Protein AF-A0A7J6KLU2-F1 (afdb_monomer_lite)

Organism: Perkinsus olseni (NCBI:txid32597)

Secondary structure (DSSP, 8-state):
---------------------PPPEEEEE---SSSPPPP-S-GGGS-HHHHHHHEEEEE--HHHHHS--SS---------HHHHHHHHHHS-GGG-SEEEE--EET-S-TT-TTHHHHHHHHHHHHHHHHHHHH-S--TTHHHHHHHHHHHHHHHTTPEE-GGG-EEEE-GGG-

Radius of gyration: 22.76 Å; chains: 1; bounding box: 48×42×65 Å

InterPro domains:
  IPR043502 DNA/RNA polymerase superfamily [SSF56672] (50-170)

Structure (mmCIF, N/CA/C/O backbone):
data_AF-A0A7J6KLU2-F1
#
_entry.id   AF-A0A7J6KLU2-F1
#
loop_
_atom_site.group_PDB
_atom_site.id
_atom_site.type_symbol
_atom_site.label_atom_id
_atom_site.label_alt_id
_atom_site.label_comp_id
_atom_site.label_asym_id
_atom_site.label_entity_id
_atom_site.label_seq_id
_atom_site.pdbx_PDB_ins_code
_atom_site.Cartn_x
_atom_site.Cartn_y
_atom_site.Cartn_z
_atom_site.occupancy
_atom_site.B_iso_or_equiv
_atom_site.auth_seq_id
_atom_site.auth_comp_id
_atom_site.auth_asym_id
_atom_site.auth_atom_id
_atom_site.pdbx_PDB_model_num
ATOM 1 N N . MET A 1 1 ? 17.332 27.003 -31.693 1.00 40.06 1 MET A N 1
ATOM 2 C CA . MET A 1 1 ? 16.354 26.004 -31.209 1.00 40.06 1 MET A CA 1
ATOM 3 C C . MET A 1 1 ? 16.568 24.727 -32.007 1.00 40.06 1 MET A C 1
ATOM 5 O O . MET A 1 1 ? 16.260 24.727 -33.188 1.00 40.06 1 MET A O 1
ATOM 9 N N . SER A 1 2 ? 17.199 23.703 -31.424 1.00 36.41 2 SER A N 1
ATOM 10 C CA . SER A 1 2 ? 17.535 22.461 -32.137 1.00 36.41 2 SER A CA 1
ATOM 11 C C . SER A 1 2 ? 16.776 21.292 -31.519 1.00 36.41 2 SER A C 1
ATOM 13 O O . SER A 1 2 ? 16.948 20.979 -30.340 1.00 36.41 2 SER A O 1
ATOM 15 N N . ALA A 1 3 ? 15.875 20.712 -32.310 1.00 37.88 3 ALA A N 1
ATOM 16 C CA . ALA A 1 3 ? 15.050 19.575 -31.944 1.00 37.88 3 ALA A CA 1
ATOM 17 C C . ALA A 1 3 ? 15.928 18.322 -31.810 1.00 37.88 3 ALA A C 1
ATOM 19 O O . ALA A 1 3 ? 16.572 17.895 -32.767 1.00 37.88 3 ALA A O 1
ATOM 20 N N . ARG A 1 4 ? 15.955 17.716 -30.617 1.00 38.56 4 ARG A N 1
ATOM 21 C CA . ARG A 1 4 ? 16.556 16.392 -30.422 1.00 38.56 4 ARG A CA 1
ATOM 22 C C . ARG A 1 4 ? 15.684 15.354 -31.129 1.00 38.56 4 ARG A C 1
ATOM 24 O O . ARG A 1 4 ? 14.590 15.039 -30.671 1.00 38.56 4 ARG A O 1
ATOM 31 N N . SER A 1 5 ? 16.189 14.851 -32.250 1.00 34.34 5 SER A N 1
ATOM 32 C CA . SER A 1 5 ? 15.659 13.692 -32.963 1.00 34.34 5 SER A CA 1
ATOM 33 C C . SER A 1 5 ? 15.773 12.454 -32.071 1.00 34.34 5 SER A C 1
ATOM 35 O O . SER A 1 5 ? 16.874 12.030 -31.722 1.00 34.34 5 SER A O 1
ATOM 37 N N . VAL A 1 6 ? 14.632 11.897 -31.668 1.00 39.09 6 VAL A N 1
ATOM 38 C CA . VAL A 1 6 ? 14.550 10.564 -31.069 1.00 39.09 6 VAL A CA 1
ATOM 39 C C . VAL A 1 6 ? 14.295 9.605 -32.225 1.00 39.09 6 VAL A C 1
ATOM 41 O O . VAL A 1 6 ? 13.190 9.570 -32.758 1.00 39.09 6 VAL A O 1
ATOM 44 N N . MET A 1 7 ? 15.317 8.864 -32.647 1.00 30.86 7 MET A N 1
ATOM 45 C CA . MET A 1 7 ? 15.158 7.773 -33.610 1.00 30.86 7 MET A CA 1
ATOM 46 C C . MET A 1 7 ? 14.614 6.540 -32.873 1.00 30.86 7 MET A C 1
ATOM 48 O O . MET A 1 7 ? 15.321 5.997 -32.021 1.00 30.86 7 MET A O 1
ATOM 52 N N . PRO A 1 8 ? 13.381 6.078 -33.150 1.00 41.88 8 PRO A N 1
ATOM 53 C CA . PRO A 1 8 ? 12.937 4.776 -32.679 1.00 41.88 8 PRO A CA 1
ATOM 54 C C . PRO A 1 8 ? 13.662 3.688 -33.479 1.00 41.88 8 PRO A C 1
ATOM 56 O O . PRO A 1 8 ? 13.694 3.724 -34.708 1.00 41.88 8 PRO A O 1
ATOM 59 N N . TYR A 1 9 ? 14.233 2.705 -32.786 1.00 44.62 9 TYR A N 1
ATOM 60 C CA . TYR A 1 9 ? 14.727 1.485 -33.418 1.00 44.62 9 TYR A CA 1
ATOM 61 C C . TYR A 1 9 ? 13.550 0.775 -34.108 1.00 44.62 9 TYR A C 1
ATOM 63 O O . TYR A 1 9 ? 12.597 0.359 -33.448 1.00 44.62 9 TYR A O 1
ATOM 71 N N . VAL A 1 10 ? 13.584 0.687 -35.441 1.00 43.97 10 VAL A N 1
ATOM 72 C CA . VAL A 1 10 ? 12.577 -0.035 -36.229 1.00 43.97 10 VAL A CA 1
ATOM 73 C C . VAL A 1 10 ? 13.094 -1.444 -36.475 1.00 43.97 10 VAL A C 1
ATOM 75 O O . VAL A 1 10 ? 13.974 -1.665 -37.304 1.00 43.97 10 VAL A O 1
ATOM 78 N N . GLU A 1 11 ? 12.541 -2.403 -35.744 1.00 41.12 11 GLU A N 1
ATOM 79 C CA . GLU A 1 11 ? 12.870 -3.814 -35.913 1.00 41.12 11 GLU A CA 1
ATOM 80 C C . GLU A 1 11 ? 12.298 -4.345 -37.251 1.00 41.12 11 GLU A C 1
ATOM 82 O O . GLU A 1 11 ? 11.144 -4.044 -37.594 1.00 41.12 11 GLU A O 1
ATOM 87 N N . PRO A 1 12 ? 13.056 -5.128 -38.046 1.00 42.75 12 PRO A N 1
ATOM 88 C CA . PRO A 1 12 ? 12.560 -5.682 -39.302 1.00 42.75 12 PRO A CA 1
ATOM 89 C C . PRO A 1 12 ? 11.372 -6.613 -39.047 1.00 42.75 12 PRO A C 1
ATOM 91 O O . PRO A 1 12 ? 11.457 -7.518 -38.218 1.00 42.75 12 PRO A O 1
ATOM 94 N N . ARG A 1 13 ? 10.273 -6.427 -39.796 1.00 50.16 13 ARG A N 1
ATOM 95 C CA . ARG A 1 13 ? 9.060 -7.267 -39.751 1.00 50.16 13 ARG A CA 1
ATOM 96 C C . ARG A 1 13 ? 9.404 -8.753 -39.933 1.00 50.16 13 ARG A C 1
ATOM 98 O O . ARG A 1 13 ? 9.389 -9.271 -41.049 1.00 50.16 13 ARG A O 1
ATOM 105 N N . ARG A 1 14 ? 9.644 -9.466 -38.832 1.00 44.53 14 ARG A N 1
ATOM 106 C CA . ARG A 1 14 ? 9.653 -10.930 -38.788 1.00 44.53 14 ARG A CA 1
ATOM 107 C C . ARG A 1 14 ? 8.282 -11.438 -38.354 1.00 44.53 14 ARG A C 1
ATOM 109 O O . ARG A 1 14 ? 7.640 -10.899 -37.457 1.00 44.53 14 ARG A O 1
ATOM 116 N N . ARG A 1 15 ? 7.825 -12.454 -39.089 1.00 43.44 15 ARG A N 1
ATOM 117 C CA . ARG A 1 15 ? 6.544 -13.159 -38.954 1.00 43.44 15 ARG A CA 1
ATOM 118 C C . ARG A 1 15 ? 6.175 -13.410 -37.487 1.00 43.44 15 ARG A C 1
ATOM 120 O O . ARG A 1 15 ? 7.029 -13.795 -36.697 1.00 43.44 15 ARG A O 1
ATOM 127 N N . ARG A 1 16 ? 4.879 -13.247 -37.179 1.00 49.72 16 ARG A N 1
ATOM 128 C CA . ARG A 1 16 ? 4.216 -13.571 -35.903 1.00 49.72 16 ARG A CA 1
ATOM 129 C C . ARG A 1 16 ? 4.624 -14.960 -35.397 1.00 49.72 16 ARG A C 1
ATOM 131 O O . ARG A 1 16 ? 3.985 -15.958 -35.712 1.00 49.72 16 ARG A O 1
ATOM 138 N N . SER A 1 17 ? 5.660 -14.993 -34.575 1.00 39.88 17 SER A N 1
ATOM 139 C CA . SER A 1 17 ? 5.817 -15.982 -33.520 1.00 39.88 17 SER A CA 1
ATOM 140 C C . SER A 1 17 ? 4.964 -15.501 -32.345 1.00 39.88 17 SER A C 1
ATOM 142 O O . SER A 1 17 ? 4.902 -14.298 -32.088 1.00 39.88 17 SER A O 1
ATOM 144 N N . ARG A 1 18 ? 4.265 -16.405 -31.650 1.00 48.47 18 ARG A N 1
ATOM 145 C CA . ARG A 1 18 ? 3.703 -16.126 -30.320 1.00 48.47 18 ARG A CA 1
ATOM 146 C C . ARG A 1 18 ? 4.884 -15.926 -29.366 1.00 48.47 18 ARG A C 1
ATOM 148 O O . ARG A 1 18 ? 5.245 -16.827 -28.621 1.00 48.47 18 ARG A O 1
ATOM 155 N N . THR A 1 19 ? 5.527 -14.768 -29.438 1.00 45.72 19 THR A N 1
ATOM 156 C CA . THR A 1 19 ? 6.551 -14.365 -28.488 1.00 45.72 19 THR A CA 1
ATOM 157 C C . THR A 1 19 ? 5.865 -14.162 -27.149 1.00 45.72 19 THR A C 1
ATOM 159 O O . THR A 1 19 ? 4.909 -13.389 -27.036 1.00 45.72 19 THR A O 1
ATOM 162 N N . SER A 1 20 ? 6.330 -14.899 -26.144 1.00 49.53 20 SER A N 1
ATOM 163 C CA . SER A 1 20 ? 6.139 -14.556 -24.742 1.00 49.53 20 SER A CA 1
ATOM 164 C C . SER A 1 20 ? 6.301 -13.042 -24.603 1.00 49.53 20 SER A C 1
ATOM 166 O O . SER A 1 20 ? 7.325 -12.473 -24.977 1.00 49.53 20 SER A O 1
ATOM 168 N N . VAL A 1 21 ? 5.242 -12.359 -24.175 1.00 54.72 21 VAL A N 1
ATOM 169 C CA . VAL A 1 21 ? 5.273 -10.906 -23.995 1.00 54.72 21 VAL A CA 1
ATOM 170 C C . VAL A 1 21 ? 6.058 -10.652 -22.716 1.00 54.72 21 VAL A C 1
ATOM 172 O O . VAL A 1 21 ? 5.493 -10.656 -21.627 1.00 54.72 21 VAL A O 1
ATOM 175 N N . ILE A 1 22 ? 7.375 -10.533 -22.841 1.00 59.84 22 ILE A N 1
ATOM 176 C CA . ILE A 1 22 ? 8.257 -10.240 -21.717 1.00 59.84 22 ILE A CA 1
ATOM 177 C C . ILE A 1 22 ? 8.165 -8.731 -21.473 1.00 59.84 22 ILE A C 1
ATOM 179 O O . ILE A 1 22 ? 8.449 -7.942 -22.372 1.00 59.84 22 ILE A O 1
ATOM 183 N N . ASN A 1 23 ? 7.712 -8.323 -20.284 1.00 67.44 23 ASN A N 1
ATOM 184 C CA . ASN A 1 23 ? 7.856 -6.931 -19.857 1.00 67.44 23 ASN A CA 1
ATOM 185 C C . ASN A 1 23 ? 9.349 -6.665 -19.650 1.00 67.44 23 ASN A C 1
ATOM 187 O O . ASN A 1 23 ? 10.007 -7.399 -18.913 1.00 67.44 23 ASN A O 1
ATOM 191 N N . GLU A 1 24 ? 9.876 -5.641 -20.310 1.00 79.81 24 GLU A N 1
ATOM 192 C CA . GLU A 1 24 ? 11.299 -5.321 -20.254 1.00 79.81 24 GLU A CA 1
ATOM 193 C C . GLU A 1 24 ? 11.667 -4.696 -18.907 1.00 79.81 24 GLU A C 1
ATOM 195 O O . GLU A 1 24 ? 10.913 -3.903 -18.335 1.00 79.81 24 GLU A O 1
ATOM 200 N N . VAL A 1 25 ? 12.844 -5.059 -18.400 1.00 84.88 25 VAL A N 1
ATOM 201 C CA . VAL A 1 25 ? 13.435 -4.424 -17.224 1.00 84.88 25 VAL A CA 1
ATOM 202 C C . VAL A 1 25 ? 14.065 -3.108 -17.666 1.00 84.88 25 VAL A C 1
ATOM 204 O O . VAL A 1 25 ? 14.886 -3.087 -18.579 1.00 84.88 25 VAL A O 1
ATOM 207 N N . VAL A 1 26 ? 13.693 -2.011 -17.012 1.00 87.38 26 VAL A N 1
ATOM 208 C CA . VAL A 1 26 ? 14.174 -0.665 -17.331 1.00 87.38 26 VAL A CA 1
ATOM 209 C C . VAL A 1 26 ? 14.778 0.010 -16.104 1.00 87.38 26 VAL A C 1
ATOM 211 O O . VAL A 1 26 ? 14.327 -0.181 -14.971 1.00 87.38 26 VAL A O 1
ATOM 214 N N . LEU A 1 27 ? 15.800 0.832 -16.342 1.00 86.88 27 LEU A N 1
ATOM 215 C CA . LEU A 1 27 ? 16.391 1.710 -15.338 1.00 86.88 27 LEU A CA 1
ATOM 216 C C . LEU A 1 27 ? 15.704 3.073 -15.396 1.00 86.88 27 LEU A C 1
ATOM 218 O O . LEU A 1 27 ? 15.672 3.724 -16.438 1.00 86.88 27 LEU A O 1
ATOM 222 N N . VAL A 1 28 ? 15.155 3.512 -14.267 1.00 85.44 28 VAL A N 1
ATOM 223 C CA . VAL A 1 28 ? 14.529 4.829 -14.120 1.00 85.44 28 VAL A CA 1
ATOM 224 C C . VAL A 1 28 ? 15.392 5.671 -13.197 1.00 85.44 28 VAL A C 1
ATOM 226 O O . VAL A 1 28 ? 15.715 5.239 -12.093 1.00 85.44 28 VAL A O 1
ATOM 229 N N . ASP A 1 29 ? 15.770 6.865 -13.639 1.00 85.25 29 ASP A N 1
ATOM 230 C CA . ASP A 1 29 ? 16.542 7.800 -12.818 1.00 85.25 29 ASP A CA 1
ATOM 231 C C . ASP A 1 29 ? 15.701 8.211 -11.594 1.00 85.25 29 ASP A C 1
ATOM 233 O O . ASP A 1 29 ? 14.511 8.523 -11.723 1.00 85.25 29 ASP A O 1
ATOM 237 N N . LYS A 1 30 ? 16.283 8.145 -10.391 1.00 83.62 30 LYS A N 1
ATOM 238 C CA . LYS A 1 30 ? 15.620 8.555 -9.143 1.00 83.62 30 LYS A CA 1
ATOM 239 C C . LYS A 1 30 ? 15.488 10.077 -9.037 1.00 83.62 30 LYS A C 1
ATOM 241 O O . LYS A 1 30 ? 14.702 10.541 -8.215 1.00 83.62 30 LYS A O 1
ATOM 246 N N . GLY A 1 31 ? 16.201 10.825 -9.884 1.00 67.62 31 GLY A N 1
ATOM 247 C CA . GLY A 1 31 ? 16.329 12.275 -9.809 1.00 67.62 31 GLY A CA 1
ATOM 248 C C . GLY A 1 31 ? 17.318 12.688 -8.718 1.00 67.62 31 GLY A C 1
ATOM 249 O O . GLY A 1 31 ? 17.384 12.069 -7.655 1.00 67.62 31 GLY A O 1
ATOM 250 N N . CYS A 1 32 ? 18.097 13.743 -8.970 1.00 57.09 32 CYS A N 1
ATOM 251 C CA . CYS A 1 32 ? 18.861 14.393 -7.909 1.00 57.09 32 CYS A CA 1
ATOM 252 C C . CYS A 1 32 ? 17.897 15.205 -7.024 1.00 57.09 32 CYS A C 1
ATOM 254 O O . CYS A 1 32 ? 17.129 16.009 -7.554 1.00 57.09 32 CYS A O 1
ATOM 256 N N . PRO A 1 33 ? 17.908 15.018 -5.692 1.00 55.12 33 PRO A N 1
ATOM 257 C CA . PRO A 1 33 ? 17.107 15.836 -4.779 1.00 55.12 33 PRO A CA 1
ATOM 258 C C . PRO A 1 33 ? 17.620 17.284 -4.685 1.00 55.12 33 PRO A C 1
ATOM 260 O O . PRO A 1 33 ? 16.860 18.191 -4.359 1.00 55.12 33 PRO A O 1
ATOM 263 N N . SER A 1 34 ? 18.896 17.511 -4.991 1.00 52.41 34 SER A N 1
ATOM 264 C CA . SER A 1 34 ? 19.517 18.821 -5.166 1.00 52.41 34 SER A CA 1
ATOM 265 C C . SER A 1 34 ? 19.417 19.230 -6.635 1.00 52.41 34 SER A C 1
ATOM 267 O O . SER A 1 34 ? 19.707 18.423 -7.510 1.00 52.41 34 SER A O 1
ATOM 269 N N . GLY A 1 35 ? 19.044 20.480 -6.925 1.00 52.97 35 GLY A N 1
ATOM 270 C CA . GLY A 1 35 ? 18.957 21.046 -8.283 1.00 52.97 35 GLY A CA 1
AT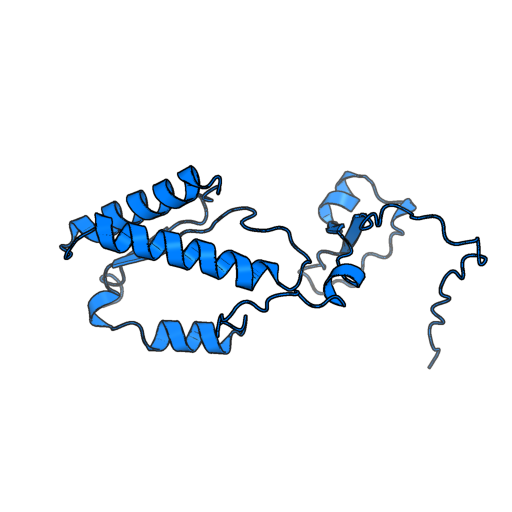OM 271 C C . GLY A 1 35 ? 20.283 21.127 -9.058 1.00 52.97 35 GLY A C 1
ATOM 272 O O . GLY A 1 35 ? 20.411 21.942 -9.969 1.00 52.97 35 GLY A O 1
ATOM 273 N N . GLU A 1 36 ? 21.271 20.309 -8.703 1.00 52.97 36 GLU A N 1
ATOM 274 C CA . GLU A 1 36 ? 22.425 20.035 -9.540 1.00 52.97 36 GLU A CA 1
ATOM 275 C C . GLU A 1 36 ? 21.938 19.271 -10.771 1.00 52.97 36 GLU A C 1
ATOM 277 O O . GLU A 1 36 ? 21.235 18.261 -10.674 1.00 52.97 36 GLU A O 1
ATOM 282 N N . GLY A 1 37 ? 22.253 19.820 -11.945 1.00 55.09 37 GLY A N 1
ATOM 283 C CA . GLY A 1 37 ? 21.835 19.270 -13.227 1.00 55.09 37 GLY A CA 1
ATOM 284 C C . GLY A 1 37 ? 22.214 17.792 -13.388 1.00 55.09 37 GLY A C 1
ATOM 285 O O . GLY A 1 37 ? 23.044 17.266 -12.645 1.00 55.09 37 GLY A O 1
ATOM 286 N N . PRO A 1 38 ? 21.609 17.096 -14.366 1.00 57.91 38 PRO A N 1
ATOM 287 C CA . PRO A 1 38 ? 21.849 15.673 -14.566 1.00 57.91 38 PRO A CA 1
ATOM 288 C C . PRO A 1 38 ? 23.353 15.402 -14.653 1.00 57.91 38 PRO A C 1
ATOM 290 O O . PRO A 1 38 ? 24.031 15.987 -15.496 1.00 57.91 38 PRO A O 1
ATOM 293 N N . SER A 1 39 ? 23.856 14.517 -13.782 1.00 58.69 39 SER A N 1
ATOM 294 C CA . SER A 1 39 ? 25.248 14.060 -13.815 1.00 58.69 39 SER A CA 1
ATOM 295 C C . SER A 1 39 ? 25.599 13.663 -15.251 1.00 58.69 39 SER A C 1
ATOM 297 O O . SER A 1 39 ? 24.931 12.814 -15.855 1.00 58.69 39 SER A O 1
ATOM 299 N N . THR A 1 40 ? 26.602 14.349 -15.799 1.00 63.16 40 THR A N 1
ATOM 300 C CA . THR A 1 40 ? 27.062 14.284 -17.193 1.00 63.16 40 THR A CA 1
ATOM 301 C C . THR A 1 40 ? 27.812 13.001 -17.526 1.00 63.16 40 THR A C 1
ATOM 303 O O . THR A 1 40 ? 28.152 12.794 -18.688 1.00 63.16 40 THR A O 1
ATOM 306 N N . ILE A 1 41 ? 28.057 12.138 -16.536 1.00 68.00 41 ILE A N 1
ATOM 307 C CA . ILE A 1 41 ? 28.725 10.855 -16.738 1.00 68.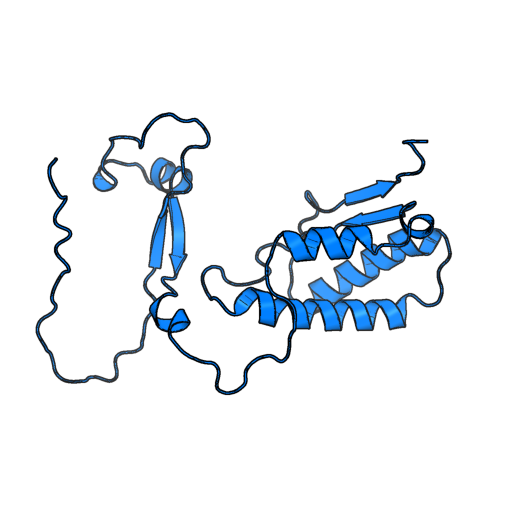00 41 ILE A CA 1
ATOM 308 C C . ILE A 1 41 ? 27.771 9.931 -17.519 1.00 68.00 41 ILE A C 1
ATOM 310 O O . ILE A 1 41 ? 26.632 9.723 -17.082 1.00 68.00 41 ILE A O 1
ATOM 314 N N . PRO A 1 42 ? 28.185 9.395 -18.679 1.00 76.69 42 PRO A N 1
ATOM 315 C CA . PRO A 1 42 ? 27.432 8.371 -19.395 1.00 76.69 42 PRO A CA 1
ATOM 316 C C . PRO A 1 42 ? 27.251 7.118 -18.531 1.00 76.69 42 PRO A C 1
ATOM 318 O O . PRO A 1 42 ? 28.141 6.742 -17.779 1.00 76.69 42 PRO A O 1
ATOM 321 N N . ILE A 1 43 ? 26.111 6.428 -18.658 1.00 78.12 43 ILE A N 1
ATOM 322 C CA . ILE A 1 43 ? 25.808 5.229 -17.846 1.00 78.12 43 ILE A CA 1
ATOM 323 C C . ILE A 1 43 ? 26.897 4.153 -17.987 1.00 78.12 43 ILE A C 1
ATOM 325 O O . ILE A 1 43 ? 27.205 3.472 -17.016 1.00 78.12 43 ILE A O 1
ATOM 329 N N . TYR A 1 44 ? 27.494 4.024 -19.174 1.00 81.06 44 TYR A N 1
ATOM 330 C CA . TYR A 1 44 ? 28.542 3.041 -19.469 1.00 81.06 44 TYR A CA 1
ATOM 331 C C . TYR A 1 44 ? 29.833 3.252 -18.667 1.00 81.06 44 TYR A C 1
ATOM 333 O O . TYR A 1 44 ? 30.601 2.309 -18.511 1.00 81.06 44 TYR A O 1
ATOM 341 N N . ASP A 1 45 ? 30.038 4.460 -18.139 1.00 85.38 45 ASP A N 1
ATOM 342 C CA . ASP A 1 45 ? 31.221 4.838 -17.363 1.00 85.38 45 ASP A CA 1
ATOM 343 C C . ASP A 1 45 ? 30.940 4.847 -15.847 1.00 85.38 45 ASP A C 1
ATOM 345 O O . ASP A 1 45 ? 31.802 5.213 -15.048 1.00 85.38 45 ASP A O 1
ATOM 349 N N . MET A 1 46 ? 29.723 4.475 -15.426 1.00 86.31 46 MET A N 1
ATOM 350 C CA . MET A 1 46 ? 29.338 4.417 -14.016 1.00 86.31 46 MET A CA 1
ATOM 351 C C . MET A 1 46 ? 29.701 3.080 -13.382 1.00 86.31 46 MET A C 1
ATOM 353 O O . MET A 1 46 ? 29.550 2.021 -13.988 1.00 86.31 46 MET A O 1
ATOM 357 N N . THR A 1 47 ? 30.080 3.117 -12.106 1.00 88.50 47 THR A N 1
ATOM 358 C CA . THR A 1 47 ? 30.197 1.893 -11.310 1.00 88.50 47 THR A CA 1
ATOM 359 C C . THR A 1 47 ? 28.814 1.337 -10.955 1.00 88.50 47 THR A C 1
ATOM 361 O O . THR A 1 47 ? 27.836 2.081 -10.858 1.00 88.50 47 THR A O 1
ATOM 364 N N . ASP A 1 48 ? 28.719 0.037 -10.660 1.00 87.69 48 ASP A N 1
ATOM 365 C CA . ASP A 1 48 ? 27.480 -0.581 -10.160 1.00 87.69 48 ASP A CA 1
ATOM 366 C C . ASP A 1 48 ? 26.903 0.142 -8.933 1.00 87.69 48 ASP A C 1
ATOM 368 O O . ASP A 1 48 ? 25.682 0.224 -8.763 1.00 87.69 48 ASP A O 1
ATOM 372 N N . ALA A 1 49 ? 27.772 0.667 -8.064 1.00 87.75 49 ALA A N 1
ATOM 373 C CA . ALA A 1 49 ? 27.370 1.429 -6.889 1.00 87.75 49 ALA A CA 1
ATOM 374 C C . ALA A 1 49 ? 26.699 2.753 -7.288 1.00 87.75 49 ALA A C 1
ATOM 376 O O . ALA A 1 49 ? 25.635 3.087 -6.758 1.00 87.75 49 ALA A O 1
ATOM 377 N N . ASP A 1 50 ? 27.262 3.461 -8.268 1.00 86.25 50 ASP A N 1
ATOM 378 C CA . ASP A 1 50 ? 26.700 4.705 -8.798 1.00 86.25 50 ASP A CA 1
ATOM 379 C C . ASP A 1 50 ? 25.385 4.461 -9.539 1.00 86.25 50 ASP A C 1
ATOM 381 O O . ASP A 1 50 ? 24.417 5.202 -9.344 1.00 86.25 50 ASP A O 1
ATOM 385 N N . ILE A 1 51 ? 25.296 3.372 -10.311 1.00 85.50 51 ILE A N 1
ATOM 386 C CA . ILE A 1 51 ? 24.063 2.965 -10.995 1.00 85.50 51 ILE A CA 1
ATOM 387 C C . ILE A 1 51 ? 22.970 2.657 -9.970 1.00 85.50 51 ILE A C 1
ATOM 389 O O . ILE A 1 51 ? 21.866 3.190 -10.076 1.00 85.50 51 ILE A O 1
ATOM 393 N N . LYS A 1 52 ? 23.263 1.856 -8.937 1.00 86.75 52 LYS A N 1
ATOM 394 C CA . LYS A 1 52 ? 22.304 1.548 -7.858 1.00 86.75 52 LYS A CA 1
ATOM 395 C C . LYS A 1 52 ? 21.895 2.788 -7.072 1.00 86.75 52 LYS A C 1
ATOM 397 O O . LYS A 1 52 ? 20.758 2.862 -6.601 1.00 86.75 52 LYS A O 1
ATOM 402 N N . LYS A 1 53 ? 22.792 3.766 -6.920 1.00 86.25 53 LYS A N 1
ATOM 403 C CA . LYS A 1 53 ? 22.501 5.039 -6.257 1.00 86.25 53 LYS A CA 1
ATOM 404 C C . LYS A 1 53 ? 21.567 5.898 -7.108 1.00 86.25 53 LYS A C 1
ATOM 406 O O . LYS A 1 53 ? 20.532 6.314 -6.589 1.00 86.25 53 LYS A O 1
ATOM 411 N N . ARG A 1 54 ? 21.878 6.090 -8.394 1.00 84.50 54 ARG A N 1
ATOM 412 C CA . ARG A 1 54 ? 21.167 6.985 -9.324 1.00 84.50 54 ARG A CA 1
ATOM 413 C C . ARG A 1 54 ? 19.867 6.405 -9.872 1.00 84.50 54 ARG A C 1
ATOM 415 O O . ARG A 1 54 ? 18.881 7.122 -9.986 1.00 84.50 54 ARG A O 1
ATOM 422 N N . PHE A 1 55 ? 19.836 5.120 -10.191 1.00 86.88 55 PHE A N 1
ATOM 423 C CA . PHE A 1 55 ? 18.712 4.493 -10.877 1.00 86.88 55 PHE A CA 1
ATOM 424 C C . PHE A 1 55 ? 17.958 3.522 -9.973 1.00 86.88 55 PHE A C 1
ATOM 426 O O . PHE A 1 55 ? 18.499 2.930 -9.037 1.00 86.88 55 PHE A O 1
ATOM 433 N N . ARG A 1 56 ? 16.668 3.355 -10.257 1.00 87.38 56 ARG A N 1
ATOM 434 C CA . ARG A 1 56 ? 15.836 2.260 -9.756 1.00 87.38 56 ARG A CA 1
ATOM 435 C C . ARG A 1 56 ? 15.513 1.315 -10.905 1.00 87.38 56 ARG A C 1
ATOM 437 O O . ARG A 1 56 ? 15.220 1.760 -12.013 1.00 87.38 56 ARG A O 1
ATOM 444 N N . VAL A 1 57 ? 15.540 0.022 -10.620 1.00 87.56 57 VAL A N 1
ATOM 445 C CA . VAL A 1 57 ? 15.108 -1.016 -11.556 1.00 87.56 57 VAL A CA 1
ATOM 446 C C . VAL A 1 57 ? 13.588 -1.140 -11.468 1.00 87.56 57 VAL A C 1
ATOM 448 O O . VAL A 1 57 ? 13.033 -1.210 -10.372 1.00 87.56 57 VAL A O 1
ATOM 451 N N . THR A 1 58 ? 12.899 -1.144 -12.606 1.00 87.88 58 THR A N 1
ATOM 452 C CA . THR A 1 58 ? 11.451 -1.386 -12.676 1.00 87.88 58 THR A CA 1
ATOM 453 C C . THR A 1 58 ? 11.087 -2.115 -13.971 1.00 87.88 58 THR A C 1
ATOM 455 O O . THR A 1 58 ? 11.946 -2.352 -14.817 1.00 87.88 58 THR A O 1
ATOM 458 N N . LEU A 1 59 ? 9.821 -2.498 -14.119 1.00 88.31 59 LEU A N 1
ATOM 459 C CA . LEU A 1 59 ? 9.297 -3.126 -15.330 1.00 88.31 59 LEU A CA 1
ATOM 460 C C . LEU A 1 59 ? 8.596 -2.087 -16.205 1.00 88.31 59 LEU A C 1
ATOM 462 O O . LEU A 1 59 ? 7.808 -1.274 -15.711 1.00 88.31 59 LEU A O 1
ATOM 466 N N . ASP A 1 60 ? 8.822 -2.146 -17.518 1.00 87.69 60 ASP A N 1
ATOM 467 C CA . ASP A 1 60 ? 8.058 -1.347 -18.470 1.00 87.69 60 ASP A CA 1
ATOM 468 C C . ASP A 1 60 ? 6.642 -1.906 -18.645 1.00 87.69 60 ASP A C 1
ATOM 470 O O . ASP A 1 60 ? 6.335 -2.724 -19.515 1.00 87.69 60 ASP A O 1
ATOM 474 N N . CYS A 1 61 ? 5.740 -1.402 -17.812 1.00 87.75 61 CYS A N 1
ATOM 475 C CA . CYS A 1 61 ? 4.330 -1.751 -17.845 1.00 87.75 61 CYS A CA 1
ATOM 476 C C . CYS A 1 61 ? 3.519 -0.943 -18.875 1.00 87.75 61 CYS A C 1
ATOM 478 O O . CYS A 1 61 ? 2.296 -1.058 -18.869 1.00 87.75 61 CYS A O 1
ATOM 480 N N . ARG A 1 62 ? 4.110 -0.121 -19.764 1.00 85.88 62 ARG A N 1
ATOM 481 C CA . ARG A 1 62 ? 3.339 0.746 -20.690 1.00 85.88 62 ARG A CA 1
ATOM 482 C C . ARG A 1 62 ? 2.401 -0.047 -21.597 1.00 85.88 62 ARG A C 1
ATOM 484 O O . ARG A 1 62 ? 1.220 0.284 -21.684 1.00 85.88 62 ARG A O 1
ATOM 491 N N . ARG A 1 63 ? 2.882 -1.136 -22.209 1.00 85.25 63 ARG A N 1
ATOM 492 C CA . ARG A 1 63 ? 2.042 -2.015 -23.049 1.00 85.25 63 ARG A CA 1
ATOM 493 C C . ARG A 1 63 ? 0.908 -2.644 -22.248 1.00 85.25 63 ARG A C 1
ATOM 495 O O . ARG A 1 63 ? -0.242 -2.613 -22.683 1.00 85.25 63 ARG A O 1
ATOM 502 N N . LEU A 1 64 ? 1.225 -3.160 -21.061 1.00 84.50 64 LEU A N 1
ATOM 503 C CA . LEU A 1 64 ? 0.248 -3.717 -20.127 1.00 84.50 64 LEU A CA 1
ATOM 504 C C . LEU A 1 64 ? -0.801 -2.668 -19.718 1.00 84.50 64 LEU A C 1
ATOM 506 O O . LEU A 1 64 ? -1.999 -2.944 -19.696 1.00 84.50 64 LEU A O 1
ATOM 510 N N . ASN A 1 65 ? -0.369 -1.429 -19.503 1.00 87.12 65 ASN A N 1
ATOM 511 C CA . ASN A 1 65 ? -1.210 -0.289 -19.164 1.00 87.12 65 ASN A CA 1
ATOM 512 C C . ASN A 1 65 ? -2.070 0.209 -20.334 1.00 87.12 65 ASN A C 1
ATOM 514 O O . ASN A 1 65 ? -3.041 0.921 -20.092 1.00 87.12 65 ASN A O 1
ATOM 518 N N . CYS A 1 66 ? -1.803 -0.163 -21.585 1.00 86.81 66 CYS A N 1
ATOM 519 C CA . CYS A 1 66 ? -2.721 0.112 -22.696 1.00 86.81 66 CYS A CA 1
ATOM 520 C C . CYS A 1 66 ? -3.884 -0.890 -22.756 1.00 86.81 66 CYS A C 1
ATOM 522 O O . CYS A 1 66 ? -4.906 -0.613 -23.385 1.00 86.81 66 CYS A O 1
ATOM 524 N N . MET A 1 67 ? -3.768 -2.033 -22.076 1.00 84.31 67 MET A N 1
ATOM 525 C CA . MET A 1 67 ? -4.825 -3.037 -22.044 1.00 84.31 67 MET A CA 1
ATOM 526 C C . MET A 1 67 ? -5.960 -2.636 -21.088 1.00 84.31 67 MET A C 1
ATOM 528 O O . MET A 1 67 ? -5.803 -1.834 -20.153 1.00 84.31 67 MET A O 1
ATOM 532 N N . ARG A 1 68 ? -7.151 -3.176 -21.361 1.00 79.88 68 ARG A N 1
ATOM 533 C CA . ARG A 1 68 ? -8.344 -3.024 -20.523 1.00 79.88 68 ARG A CA 1
ATOM 534 C C . ARG A 1 68 ? -8.588 -4.328 -19.777 1.00 79.88 68 ARG A C 1
ATOM 536 O O . ARG A 1 68 ? -8.509 -5.399 -20.368 1.00 79.88 68 ARG A O 1
ATOM 543 N N . LEU A 1 69 ? -8.915 -4.223 -18.494 1.00 75.81 69 LEU A N 1
ATOM 544 C CA . LEU A 1 69 ? -9.402 -5.369 -17.735 1.00 75.81 69 LEU A CA 1
ATOM 545 C C . LEU A 1 69 ? -10.755 -5.814 -18.296 1.00 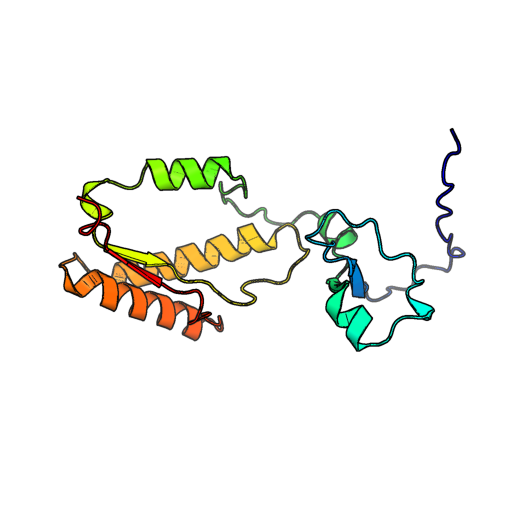75.81 69 LEU A C 1
ATOM 547 O O . LEU A 1 69 ? -11.617 -4.975 -18.560 1.00 75.81 69 LEU A O 1
ATOM 551 N N . VAL A 1 70 ? -10.945 -7.129 -18.425 1.00 76.19 70 VAL A N 1
ATOM 552 C CA . VAL A 1 70 ? -12.225 -7.736 -18.837 1.00 76.19 70 VAL A CA 1
ATOM 553 C C . VAL A 1 70 ? -13.340 -7.371 -17.851 1.00 76.19 70 VAL A C 1
ATOM 555 O O . VAL A 1 70 ? -14.473 -7.125 -18.250 1.00 76.19 70 VAL A O 1
ATOM 558 N N . LYS A 1 71 ? -13.001 -7.261 -16.563 1.00 74.31 71 LYS A N 1
ATOM 559 C CA . LYS A 1 71 ? -13.872 -6.732 -15.513 1.00 74.31 71 LYS A CA 1
ATOM 560 C C . LYS A 1 71 ? -13.196 -5.525 -14.885 1.00 74.31 71 LYS A C 1
ATOM 562 O O . LYS A 1 71 ? -12.127 -5.654 -14.287 1.00 74.31 71 LYS A O 1
ATOM 567 N N . LYS A 1 72 ? -13.800 -4.346 -15.031 1.00 66.19 72 LYS A N 1
ATOM 568 C CA . LYS A 1 72 ? -13.316 -3.164 -14.318 1.00 66.19 72 LYS A CA 1
ATOM 569 C C . LYS A 1 72 ? -13.605 -3.330 -12.826 1.00 66.19 72 LYS A C 1
ATOM 571 O O . LYS A 1 72 ? -14.707 -3.745 -12.471 1.00 66.19 72 LYS A O 1
ATOM 576 N N . PRO A 1 73 ? -12.648 -3.010 -11.948 1.00 64.75 73 PRO A N 1
ATOM 577 C CA . PRO A 1 73 ? -12.943 -2.945 -10.534 1.00 64.75 73 PRO A CA 1
ATOM 578 C C . PRO A 1 73 ? -13.927 -1.795 -10.266 1.00 64.75 73 PRO A C 1
ATOM 580 O O . PRO A 1 73 ? -13.639 -0.651 -10.609 1.00 64.75 73 PRO A O 1
ATOM 583 N N . ASN A 1 74 ? -15.075 -2.095 -9.650 1.00 62.06 74 ASN A N 1
ATOM 584 C CA . ASN A 1 74 ? -16.070 -1.117 -9.182 1.00 62.06 74 ASN A CA 1
ATOM 585 C C . ASN A 1 74 ? -15.571 -0.351 -7.938 1.00 62.06 74 ASN A C 1
ATOM 587 O O . ASN A 1 74 ? -16.246 -0.321 -6.916 1.00 62.06 74 ASN A O 1
ATOM 591 N N . CYS A 1 75 ? -14.361 0.204 -7.983 1.00 56.59 75 CYS A N 1
ATOM 592 C CA . CYS A 1 75 ? -13.825 1.012 -6.892 1.00 56.59 75 CYS A CA 1
ATOM 593 C C . CYS A 1 75 ? -13.898 2.495 -7.280 1.00 56.59 75 CYS A C 1
ATOM 595 O O . CYS A 1 75 ? -13.304 2.874 -8.290 1.00 56.59 75 CYS A O 1
ATOM 597 N N . PRO A 1 76 ? -14.572 3.346 -6.484 1.00 54.78 76 PRO A N 1
ATOM 598 C CA . PRO A 1 76 ? -14.619 4.791 -6.718 1.00 54.78 76 PRO A CA 1
ATOM 599 C C . PRO A 1 76 ? -13.287 5.491 -6.398 1.00 54.78 76 PRO A C 1
ATOM 601 O O . PRO A 1 76 ? -13.142 6.691 -6.619 1.00 54.78 76 PRO A O 1
ATOM 604 N N . VAL A 1 77 ? -12.303 4.756 -5.872 1.00 54.91 77 VAL A N 1
ATOM 605 C CA . VAL A 1 77 ? -11.032 5.304 -5.405 1.00 54.91 77 VAL A CA 1
ATOM 606 C C . VAL A 1 77 ? -10.146 5.662 -6.597 1.00 54.91 77 VAL A C 1
ATOM 608 O O . VAL A 1 77 ? -9.489 4.810 -7.196 1.00 54.91 77 VAL A O 1
ATOM 611 N N . THR A 1 78 ? -10.107 6.948 -6.936 1.00 55.53 78 THR A N 1
ATOM 612 C CA . THR A 1 78 ? -9.032 7.516 -7.750 1.00 55.53 78 THR A CA 1
ATOM 613 C C . THR A 1 78 ? -7.860 7.881 -6.837 1.00 55.53 78 THR A C 1
ATOM 615 O O . THR A 1 78 ? -8.053 8.376 -5.725 1.00 55.53 78 THR A O 1
ATOM 618 N N . GLN A 1 79 ? -6.628 7.619 -7.279 1.00 59.78 79 GLN A N 1
ATOM 619 C CA . GLN A 1 79 ? -5.401 7.970 -6.555 1.00 59.78 79 GLN A CA 1
ATOM 620 C C . GLN A 1 79 ? -5.140 9.484 -6.679 1.00 59.78 79 GLN A C 1
ATOM 622 O O . GLN A 1 79 ? -4.175 9.909 -7.307 1.00 59.78 79 GLN A O 1
ATOM 627 N N . SER A 1 80 ? -6.053 10.312 -6.164 1.00 64.38 80 SER A N 1
ATOM 628 C CA . SER A 1 80 ? -5.922 11.771 -6.168 1.00 64.38 80 SER A CA 1
ATOM 629 C C . SER A 1 80 ? -5.555 12.275 -4.771 1.00 64.38 80 SER A C 1
ATOM 631 O O . SER A 1 80 ? -6.077 11.788 -3.767 1.00 64.38 80 SER A O 1
ATOM 633 N N . GLN A 1 81 ? -4.664 13.267 -4.699 1.00 59.06 81 GLN A N 1
ATOM 634 C CA . GLN A 1 81 ? -4.323 13.937 -3.436 1.00 59.06 81 GLN A CA 1
ATOM 635 C C . GLN A 1 81 ? -5.551 14.609 -2.804 1.00 59.06 81 GLN A C 1
ATOM 637 O O . GLN A 1 81 ? -5.695 14.608 -1.582 1.00 59.06 81 GLN A O 1
ATOM 642 N N . ASN A 1 82 ? -6.479 15.099 -3.633 1.00 64.75 82 ASN A N 1
ATOM 643 C CA . ASN A 1 82 ? -7.740 15.682 -3.177 1.00 64.75 82 ASN A CA 1
ATOM 644 C C . ASN A 1 82 ? -8.579 14.674 -2.383 1.00 64.75 82 ASN A C 1
ATOM 646 O O . ASN A 1 82 ? -9.151 15.036 -1.359 1.00 64.75 82 ASN A O 1
ATOM 650 N N . ASN A 1 83 ? -8.601 13.403 -2.794 1.00 71.69 83 ASN A N 1
ATOM 651 C CA . ASN A 1 83 ? -9.341 12.370 -2.068 1.00 71.69 83 ASN A CA 1
ATOM 652 C C . ASN A 1 83 ? -8.735 12.105 -0.687 1.00 71.69 83 ASN A C 1
ATOM 654 O O . ASN A 1 83 ? -9.479 11.961 0.274 1.00 71.69 83 ASN A O 1
ATOM 658 N N . ALA A 1 84 ? -7.402 12.104 -0.565 1.00 77.00 84 ALA A N 1
ATOM 659 C CA . ALA A 1 84 ? -6.744 11.919 0.729 1.00 77.00 84 ALA A CA 1
ATOM 660 C C . ALA A 1 84 ? -7.085 13.055 1.708 1.00 77.00 84 ALA A C 1
ATOM 662 O O . ALA A 1 84 ? -7.392 12.797 2.872 1.00 77.00 84 ALA A O 1
ATOM 663 N N . PHE A 1 85 ? -7.095 14.304 1.230 1.00 78.75 85 PHE A N 1
ATOM 664 C CA . PHE A 1 85 ? -7.500 15.449 2.048 1.00 78.75 85 PHE A CA 1
ATOM 665 C C . PHE A 1 85 ? -8.968 15.358 2.481 1.00 78.75 85 PHE A C 1
ATOM 667 O O . PHE A 1 85 ? -9.276 15.593 3.647 1.00 78.75 85 PHE A O 1
ATOM 674 N N . LEU A 1 86 ? -9.871 14.981 1.569 1.00 81.06 86 LEU A N 1
ATOM 675 C CA . LEU A 1 86 ? -11.290 14.805 1.886 1.00 81.06 86 LEU A CA 1
ATOM 676 C C . LEU A 1 86 ? -11.503 13.720 2.950 1.00 81.06 86 LEU A C 1
ATOM 678 O O . LEU A 1 86 ? -12.197 13.977 3.930 1.00 81.06 86 LEU A O 1
ATOM 682 N N . THR A 1 87 ? -10.835 12.568 2.826 1.00 80.62 87 THR A N 1
ATOM 683 C CA . THR A 1 87 ? -10.894 11.494 3.830 1.00 80.62 87 THR A CA 1
ATOM 684 C C . THR A 1 87 ? -10.420 11.967 5.207 1.00 80.62 87 THR A C 1
ATOM 686 O O . THR A 1 87 ? -11.070 11.692 6.213 1.00 80.62 87 THR A O 1
ATOM 689 N N . LEU A 1 88 ? -9.318 12.722 5.274 1.00 81.88 88 LEU A N 1
ATOM 690 C CA . LEU A 1 88 ? -8.824 13.268 6.543 1.00 81.88 88 LEU A CA 1
ATOM 691 C C . LEU A 1 88 ? -9.742 14.356 7.112 1.00 81.88 88 LEU A C 1
ATOM 693 O O . LEU A 1 88 ? -9.864 14.483 8.329 1.00 81.88 88 LEU A O 1
ATOM 697 N N . ARG A 1 89 ? -10.405 15.144 6.260 1.00 83.44 89 ARG A N 1
ATOM 698 C CA . ARG A 1 89 ? -11.370 16.163 6.691 1.00 83.44 89 ARG A CA 1
ATOM 699 C C . ARG A 1 89 ? -12.608 15.534 7.329 1.00 83.44 89 ARG A C 1
ATOM 701 O O . ARG A 1 89 ? -13.106 16.066 8.313 1.00 83.44 89 ARG A O 1
ATOM 708 N N . GLU A 1 90 ? -13.073 14.409 6.795 1.00 86.19 90 GLU A N 1
ATOM 709 C CA . GLU A 1 90 ? -14.260 13.690 7.278 1.00 86.19 90 GLU A CA 1
ATOM 710 C C . GLU A 1 90 ? -14.023 12.894 8.569 1.00 86.19 90 GLU A C 1
ATOM 712 O O . GLU A 1 90 ? -14.985 12.501 9.224 1.00 86.19 90 GLU A O 1
ATOM 717 N N . TRP A 1 91 ? -12.768 12.688 8.983 1.00 83.25 91 TRP A N 1
ATOM 718 C CA . TRP A 1 91 ? -12.448 11.995 10.233 1.00 83.25 91 TRP A CA 1
ATOM 719 C C . TRP A 1 91 ? -13.032 12.756 11.439 1.00 83.25 91 TRP A C 1
ATOM 721 O O . TRP A 1 91 ? -12.609 13.886 11.692 1.00 83.25 91 TRP A O 1
ATOM 731 N N . PRO A 1 92 ? -13.955 12.182 12.232 1.00 83.31 92 PRO A N 1
ATOM 732 C CA . PRO A 1 92 ? -14.535 12.884 13.374 1.00 83.31 92 PRO A CA 1
ATOM 733 C C . PRO A 1 92 ? -13.470 13.322 14.387 1.00 83.31 92 PRO A C 1
ATOM 735 O O . PRO A 1 92 ? -12.685 12.500 14.851 1.00 83.31 92 PRO A O 1
ATOM 738 N N . GLY A 1 93 ? -13.451 14.610 14.749 1.00 79.94 93 GLY A N 1
ATOM 739 C CA . GLY A 1 93 ? -12.411 15.186 15.615 1.00 79.94 93 GLY A CA 1
ATOM 740 C C . GLY A 1 93 ? -12.270 14.487 16.971 1.00 79.94 93 GLY A C 1
ATOM 741 O O . GLY A 1 93 ? -11.159 14.249 17.429 1.00 79.94 93 GLY A O 1
ATOM 742 N N . HIS A 1 94 ? -13.384 14.054 17.567 1.00 77.69 94 HIS A N 1
ATOM 743 C CA . HIS A 1 94 ? -13.391 13.330 18.843 1.00 77.69 94 HIS A CA 1
ATOM 744 C C . HIS A 1 94 ? -12.728 11.939 18.779 1.00 77.69 94 HIS A C 1
ATOM 746 O O . HIS A 1 94 ? -12.386 11.387 19.818 1.00 77.69 94 HIS A O 1
ATOM 752 N N . LEU A 1 95 ? -12.512 11.385 17.578 1.00 74.94 95 LEU A N 1
ATOM 753 C CA . LEU A 1 95 ? -11.831 10.103 17.354 1.00 74.94 95 LEU A CA 1
ATOM 754 C C . LEU A 1 95 ? -10.363 10.265 16.934 1.00 74.94 95 LEU A C 1
ATOM 756 O O . LEU A 1 95 ? -9.710 9.269 16.639 1.00 74.94 95 LEU A O 1
ATOM 760 N N . ARG A 1 96 ? -9.837 11.495 16.851 1.00 78.25 96 ARG A N 1
ATOM 761 C CA . ARG A 1 96 ? -8.449 11.755 16.413 1.00 78.25 96 ARG A CA 1
ATOM 762 C C . ARG A 1 96 ? -7.426 11.704 17.545 1.00 78.25 96 ARG A C 1
ATOM 764 O O . ARG A 1 96 ? -6.234 11.803 17.289 1.00 78.25 96 ARG A O 1
ATOM 771 N N . LYS A 1 97 ? -7.886 11.536 18.787 1.00 78.94 97 LYS A N 1
ATOM 772 C CA . LYS A 1 97 ? -7.042 11.614 19.983 1.00 78.94 97 LYS A CA 1
ATOM 773 C C . LYS A 1 97 ? -5.907 10.588 19.965 1.00 78.94 97 LYS A C 1
ATOM 775 O O . LYS A 1 97 ? -4.768 10.945 20.237 1.00 78.94 97 LYS A O 1
ATOM 780 N N . PHE A 1 98 ? -6.219 9.354 19.580 1.00 80.38 98 PHE A N 1
ATOM 781 C CA . PHE A 1 98 ? -5.255 8.268 19.445 1.00 80.38 98 PHE A CA 1
ATOM 782 C C . PHE A 1 98 ? -5.396 7.646 18.065 1.00 80.38 98 PHE A C 1
ATOM 784 O O . PHE A 1 98 ? -6.501 7.315 17.634 1.00 80.38 98 PHE A O 1
ATOM 791 N N . TYR A 1 99 ? -4.278 7.482 17.370 1.00 85.50 99 TYR A N 1
ATOM 792 C CA . TYR A 1 99 ? -4.264 6.890 16.042 1.00 85.50 99 TYR A CA 1
ATOM 793 C C . TYR A 1 99 ? -3.028 6.026 15.839 1.00 85.50 99 TYR A C 1
ATOM 795 O O . TYR A 1 99 ? -2.027 6.143 16.544 1.00 85.50 99 TYR A O 1
ATOM 803 N N . PHE A 1 100 ? -3.077 5.171 14.825 1.00 88.88 100 PHE A N 1
ATOM 804 C CA . PHE A 1 100 ? -1.890 4.504 14.322 1.00 88.88 100 PHE A CA 1
ATOM 805 C C . PHE A 1 100 ? -1.793 4.660 12.811 1.00 88.88 100 PHE A C 1
ATOM 807 O O . PHE A 1 100 ? -2.789 4.790 12.098 1.00 88.88 100 PHE A O 1
ATOM 814 N N . LYS A 1 101 ? -0.558 4.639 12.326 1.00 91.06 101 LYS A N 1
ATOM 815 C CA . LYS A 1 101 ? -0.211 4.596 10.913 1.00 91.06 101 LYS A CA 1
ATOM 816 C C . LYS A 1 101 ? 0.610 3.340 10.672 1.00 91.06 101 LYS A C 1
ATOM 818 O O . LYS A 1 101 ? 1.586 3.107 11.380 1.00 91.06 101 LYS A O 1
ATOM 823 N N . ILE A 1 102 ? 0.240 2.583 9.647 1.00 92.06 102 ILE A N 1
ATOM 824 C CA . ILE A 1 102 ? 0.986 1.414 9.177 1.00 92.06 102 ILE A CA 1
ATOM 825 C C . ILE A 1 102 ? 1.481 1.712 7.764 1.00 92.06 102 ILE A C 1
ATOM 827 O O . ILE A 1 102 ? 0.734 2.235 6.935 1.00 92.06 102 ILE A O 1
ATOM 831 N N . ASP A 1 103 ? 2.744 1.392 7.503 1.00 92.44 103 ASP A N 1
ATOM 832 C CA . ASP A 1 103 ? 3.335 1.417 6.164 1.00 92.44 103 ASP A CA 1
ATOM 833 C C . ASP A 1 103 ? 3.605 -0.025 5.727 1.00 92.44 103 ASP A C 1
ATOM 835 O O . ASP A 1 103 ? 4.182 -0.808 6.484 1.00 92.44 103 ASP A O 1
ATOM 839 N N . LEU A 1 104 ? 3.156 -0.390 4.528 1.00 92.56 104 LEU A N 1
ATOM 840 C CA . LEU A 1 104 ? 3.320 -1.735 3.980 1.00 92.56 104 LEU A CA 1
ATOM 841 C C . LEU A 1 104 ? 4.417 -1.707 2.913 1.00 92.56 104 LEU A C 1
ATOM 843 O O . LEU A 1 104 ? 4.266 -1.058 1.874 1.00 92.56 104 LEU A O 1
ATOM 847 N N . SER A 1 105 ? 5.518 -2.409 3.179 1.00 89.88 105 SER A N 1
ATOM 848 C CA . SER A 1 105 ? 6.647 -2.533 2.257 1.00 89.88 105 SER A CA 1
ATOM 849 C C . SER A 1 105 ? 6.228 -3.308 1.018 1.00 89.88 105 SER A C 1
ATOM 851 O O . SER A 1 105 ? 5.648 -4.387 1.129 1.00 89.88 105 SER A O 1
ATOM 853 N N . ASP A 1 106 ? 6.546 -2.758 -0.156 1.00 86.00 106 ASP A N 1
ATOM 854 C CA . ASP A 1 106 ? 6.357 -3.415 -1.454 1.00 86.00 106 ASP A CA 1
ATOM 855 C C . ASP A 1 106 ? 4.945 -3.992 -1.656 1.00 86.00 106 ASP A C 1
ATOM 857 O O . ASP A 1 106 ? 4.754 -5.023 -2.299 1.00 86.00 106 ASP A O 1
ATOM 861 N N . ALA A 1 107 ? 3.936 -3.291 -1.127 1.00 87.00 107 ALA A N 1
ATOM 862 C CA . ALA A 1 107 ? 2.553 -3.759 -1.063 1.00 87.00 107 ALA A CA 1
ATOM 863 C C . ALA A 1 107 ? 1.936 -4.119 -2.428 1.00 87.00 107 ALA A C 1
ATOM 865 O O . ALA A 1 107 ? 0.945 -4.841 -2.506 1.00 87.00 107 ALA A O 1
ATOM 866 N N . PHE A 1 108 ? 2.501 -3.615 -3.523 1.00 86.25 108 P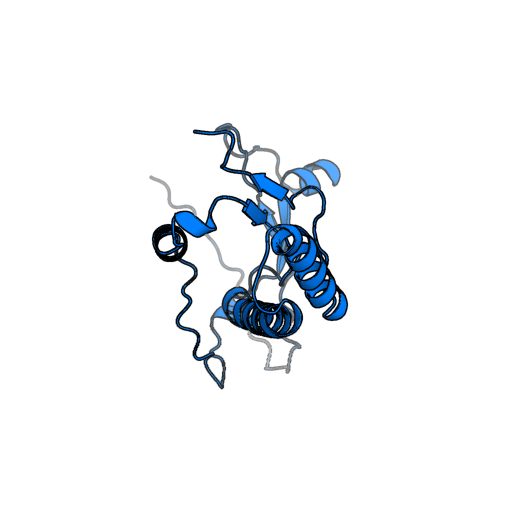HE A N 1
ATOM 867 C CA . PHE A 1 108 ? 2.179 -4.062 -4.870 1.00 86.25 108 PHE A CA 1
ATOM 868 C C . PHE A 1 108 ? 3.320 -3.747 -5.837 1.00 86.25 108 PHE A C 1
ATOM 870 O O . PHE A 1 108 ? 4.100 -2.813 -5.639 1.00 86.25 108 PHE A O 1
ATOM 877 N N . SER A 1 109 ? 3.377 -4.487 -6.945 1.00 82.19 109 SER A N 1
ATOM 878 C CA . SER A 1 109 ? 4.350 -4.235 -8.007 1.00 82.19 109 SER A CA 1
ATOM 879 C C . SER A 1 109 ? 4.158 -2.845 -8.616 1.00 82.19 109 SER A C 1
ATOM 881 O O . SER A 1 109 ? 3.069 -2.488 -9.088 1.00 82.19 109 SER A O 1
ATOM 883 N N . SER A 1 110 ? 5.243 -2.069 -8.627 1.00 82.88 110 SER A N 1
ATOM 884 C CA . SER A 1 110 ? 5.272 -0.738 -9.230 1.00 82.88 110 SER A CA 1
ATOM 885 C C . SER A 1 110 ? 5.077 -0.788 -10.753 1.00 82.88 110 SER A C 1
ATOM 887 O O . SER A 1 110 ? 5.400 -1.770 -11.419 1.00 82.88 110 SER A O 1
ATOM 889 N N . GLY A 1 111 ? 4.513 0.284 -11.316 1.00 84.94 111 GLY A N 1
ATOM 890 C CA . GLY A 1 111 ? 4.402 0.488 -12.765 1.00 84.94 111 GLY A CA 1
ATOM 891 C C . GLY A 1 111 ? 3.076 0.056 -13.403 1.00 84.94 111 GLY A C 1
ATOM 892 O O . GLY A 1 111 ? 2.683 0.645 -14.412 1.00 84.94 111 GLY A O 1
ATOM 893 N N . TYR A 1 112 ? 2.338 -0.903 -12.834 1.00 87.12 112 TYR A N 1
ATOM 894 C CA . TYR A 1 112 ? 1.031 -1.299 -13.377 1.00 87.12 112 TYR A CA 1
ATOM 895 C C . TYR A 1 112 ? -0.105 -0.387 -12.883 1.00 87.12 112 TYR A C 1
ATOM 897 O O . TYR A 1 112 ? -0.309 -0.202 -11.684 1.00 87.12 112 TYR A O 1
ATOM 905 N N 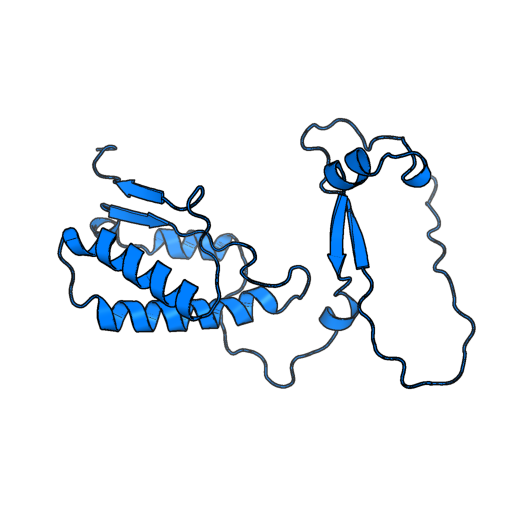. LYS A 1 113 ? -0.885 0.175 -13.817 1.00 85.81 113 LYS A N 1
ATOM 906 C CA . LYS A 1 113 ? -1.861 1.249 -13.548 1.00 85.81 113 LYS A CA 1
ATOM 907 C C . LYS A 1 113 ? -3.032 0.834 -12.653 1.00 85.81 113 LYS A C 1
ATOM 909 O O . LYS A 1 113 ? -3.670 1.693 -12.058 1.00 85.81 113 LYS A O 1
ATOM 914 N N . TYR A 1 114 ? -3.349 -0.460 -12.590 1.00 85.56 114 TYR A N 1
ATOM 915 C CA . TYR A 1 114 ? -4.448 -0.965 -11.764 1.00 85.56 114 TYR A CA 1
ATOM 916 C C . TYR A 1 114 ? -3.986 -1.482 -10.399 1.00 85.56 114 TYR A C 1
ATOM 918 O O . TYR A 1 114 ? -4.850 -1.750 -9.566 1.00 85.56 114 TYR A O 1
ATOM 926 N N . SER A 1 115 ? -2.674 -1.588 -10.139 1.00 87.69 115 SER A N 1
ATOM 927 C CA . SER A 1 115 ? -2.158 -2.083 -8.855 1.00 87.69 115 SER A CA 1
ATOM 928 C C . SER A 1 115 ? -2.753 -1.353 -7.643 1.00 87.69 115 SER A C 1
ATOM 930 O O . SER A 1 115 ? -3.238 -2.049 -6.755 1.00 87.69 115 SER A O 1
ATOM 932 N N . PRO A 1 116 ? -2.848 -0.004 -7.606 1.00 86.50 116 PRO A N 1
ATOM 933 C CA . PRO A 1 116 ? -3.415 0.691 -6.446 1.00 86.50 116 PRO A CA 1
ATOM 934 C C . PRO A 1 116 ? -4.890 0.354 -6.194 1.00 86.50 116 PRO A C 1
ATOM 936 O O . PRO A 1 116 ? -5.302 0.192 -5.051 1.00 86.50 116 PRO A O 1
ATOM 939 N N . ILE A 1 117 ? -5.686 0.212 -7.259 1.00 83.81 117 ILE A N 1
ATOM 940 C CA . ILE A 1 117 ? -7.126 -0.075 -7.160 1.00 83.81 117 ILE A CA 1
ATOM 941 C C . ILE A 1 117 ? -7.372 -1.530 -6.741 1.00 83.81 117 ILE A C 1
ATOM 943 O O . ILE A 1 117 ? -8.315 -1.837 -6.014 1.00 83.81 117 ILE A O 1
ATOM 947 N N . LEU A 1 118 ? -6.539 -2.455 -7.217 1.00 86.31 118 LEU A N 1
ATOM 948 C CA . LEU A 1 118 ? -6.604 -3.846 -6.777 1.00 86.31 118 LEU A CA 1
ATOM 949 C C . LEU A 1 118 ? -6.167 -3.961 -5.317 1.00 86.31 118 LEU A C 1
ATOM 951 O O . LEU A 1 118 ? -6.845 -4.609 -4.527 1.00 86.31 118 LEU A O 1
ATOM 955 N N . PHE A 1 119 ? -5.096 -3.263 -4.945 1.00 89.50 119 PHE A N 1
ATOM 956 C CA . PHE A 1 119 ? -4.602 -3.237 -3.577 1.00 89.50 119 PHE A CA 1
ATOM 957 C C . PHE A 1 119 ? -5.605 -2.607 -2.601 1.00 89.50 119 PHE A C 1
ATOM 959 O O . PHE A 1 119 ? -5.792 -3.128 -1.506 1.00 89.50 119 PHE A O 1
ATOM 966 N N . SER A 1 120 ? -6.341 -1.562 -3.001 1.00 86.69 120 SER A N 1
ATOM 967 C CA . SER A 1 120 ? -7.359 -0.959 -2.129 1.00 86.69 120 SER A CA 1
ATOM 968 C C . SER A 1 120 ? -8.454 -1.943 -1.713 1.00 86.69 120 SER A C 1
ATOM 970 O O . SER A 1 120 ? -9.004 -1.799 -0.630 1.00 86.69 120 SER A O 1
ATOM 972 N N . ARG A 1 121 ? -8.753 -2.962 -2.533 1.00 87.12 121 ARG A N 1
ATOM 973 C CA . ARG A 1 121 ? -9.712 -4.020 -2.166 1.00 87.12 121 ARG A CA 1
ATOM 974 C C . ARG A 1 121 ? -9.182 -4.905 -1.050 1.00 87.12 121 ARG A C 1
ATOM 976 O O . ARG A 1 121 ? -9.905 -5.170 -0.102 1.00 87.12 121 ARG A O 1
ATOM 983 N N . VAL A 1 122 ? -7.909 -5.283 -1.136 1.00 90.88 122 VAL A N 1
ATOM 984 C CA . VAL A 1 122 ? -7.233 -6.045 -0.080 1.00 90.88 122 VAL A CA 1
ATOM 985 C C . VAL A 1 122 ? -7.247 -5.260 1.229 1.00 90.88 122 VAL A C 1
ATOM 987 O O . VAL A 1 122 ? -7.563 -5.811 2.278 1.00 90.88 122 VAL A O 1
ATOM 990 N N . VAL A 1 123 ? -6.967 -3.954 1.161 1.00 91.31 123 VAL A N 1
ATOM 991 C CA . VAL A 1 123 ? -7.052 -3.068 2.329 1.00 91.31 123 VAL A CA 1
ATOM 992 C C . VAL A 1 123 ? -8.474 -3.043 2.897 1.00 91.31 123 VAL A C 1
ATOM 994 O O . VAL A 1 123 ? -8.632 -3.188 4.104 1.00 91.31 123 VAL A O 1
ATOM 997 N N . SER A 1 124 ? -9.509 -2.900 2.061 1.00 90.06 124 SER A N 1
ATOM 998 C CA . SER A 1 124 ? -10.906 -2.937 2.517 1.00 90.06 124 SER A CA 1
ATOM 999 C C . SER A 1 124 ? -11.245 -4.240 3.242 1.00 90.06 124 SER A C 1
ATOM 1001 O O . SER A 1 124 ? -11.766 -4.179 4.350 1.00 90.06 124 SER A O 1
ATOM 1003 N N . GLU A 1 125 ? -10.883 -5.393 2.677 1.00 91.50 125 GLU A N 1
ATOM 1004 C CA . GLU A 1 125 ? -11.133 -6.710 3.281 1.00 91.50 125 GLU A CA 1
ATOM 1005 C C . GLU A 1 125 ? -10.418 -6.878 4.632 1.00 91.50 125 GLU A C 1
ATOM 1007 O O . GLU A 1 125 ? -11.004 -7.380 5.591 1.00 91.50 125 GLU A O 1
ATOM 1012 N N . VAL A 1 126 ? -9.159 -6.435 4.734 1.00 94.00 126 VAL A N 1
ATOM 1013 C CA . VAL A 1 126 ? -8.402 -6.466 5.997 1.00 94.00 126 VAL A CA 1
ATOM 1014 C C . VAL A 1 126 ? -9.061 -5.581 7.051 1.00 94.00 126 VAL A C 1
ATOM 1016 O O . VAL A 1 126 ? -9.222 -6.001 8.194 1.00 94.00 126 VAL A O 1
ATOM 1019 N N . LEU A 1 127 ? -9.466 -4.366 6.679 1.00 91.25 127 LEU A N 1
ATOM 1020 C CA . LEU A 1 127 ? -10.094 -3.435 7.613 1.00 91.25 127 LEU A CA 1
ATOM 1021 C C . LEU A 1 127 ? -11.501 -3.883 8.026 1.00 91.25 127 LEU A C 1
ATOM 1023 O O . LEU A 1 127 ? -11.905 -3.625 9.156 1.00 91.25 127 LEU A O 1
ATOM 1027 N N . GLU A 1 128 ? -12.257 -4.539 7.146 1.00 90.94 128 GLU A N 1
ATOM 1028 C CA . GLU A 1 128 ? -13.544 -5.153 7.492 1.00 90.94 128 GLU A CA 1
ATOM 1029 C C . GLU A 1 128 ? -13.366 -6.295 8.496 1.00 90.94 128 GLU A C 1
ATOM 1031 O O . GLU A 1 128 ? -14.063 -6.315 9.510 1.00 90.94 128 GLU A O 1
ATOM 1036 N N . ALA A 1 129 ? -12.389 -7.181 8.279 1.00 92.06 129 ALA A N 1
ATOM 1037 C CA . ALA A 1 129 ? -12.054 -8.237 9.233 1.00 92.06 129 ALA A CA 1
ATOM 1038 C C . ALA A 1 129 ? -11.605 -7.661 10.588 1.00 92.06 129 ALA A C 1
ATOM 1040 O O . ALA A 1 129 ? -12.103 -8.072 11.634 1.00 92.06 129 ALA A O 1
ATOM 1041 N N . ALA A 1 130 ? -10.747 -6.636 10.581 1.00 91.19 130 ALA A N 1
ATOM 1042 C CA . ALA A 1 130 ? -10.310 -5.971 11.807 1.00 91.19 130 ALA A CA 1
ATOM 1043 C C . ALA A 1 130 ? -11.486 -5.356 12.586 1.00 91.19 130 ALA A C 1
ATOM 1045 O O . ALA A 1 130 ? -11.548 -5.480 13.805 1.00 91.19 130 ALA A O 1
ATOM 1046 N N . ARG A 1 131 ? -12.463 -4.738 11.903 1.00 87.75 131 ARG A N 1
ATOM 1047 C CA . ARG A 1 131 ? -13.675 -4.204 12.557 1.00 87.75 131 ARG A CA 1
ATOM 1048 C C . ARG A 1 131 ? -14.515 -5.292 13.225 1.00 87.75 131 ARG A C 1
ATOM 1050 O O . ARG A 1 131 ? -15.126 -5.015 14.252 1.00 87.75 131 ARG A O 1
ATOM 1057 N N . GLN A 1 132 ? -14.562 -6.494 12.653 1.00 88.00 132 GLN A N 1
ATOM 1058 C CA . GLN A 1 132 ? -15.277 -7.628 13.246 1.00 88.00 132 GLN A CA 1
ATOM 1059 C C . GLN A 1 132 ? -14.567 -8.155 14.499 1.00 88.00 132 GLN A C 1
ATOM 1061 O O . GLN A 1 132 ? -15.231 -8.510 15.468 1.00 88.00 132 GLN A O 1
ATOM 1066 N N . GLU A 1 133 ? -13.232 -8.166 14.504 1.00 88.62 133 GLU A N 1
ATOM 1067 C CA . GLU A 1 133 ? -12.434 -8.632 15.644 1.00 88.62 133 GLU A CA 1
ATOM 1068 C C . GLU A 1 133 ? -12.314 -7.608 16.784 1.00 88.62 133 GLU A C 1
ATOM 1070 O O . GLU A 1 133 ? -12.250 -7.987 17.954 1.00 88.62 133 GLU A O 1
ATOM 1075 N N . CYS A 1 134 ? -12.263 -6.311 16.469 1.00 80.69 134 CYS A N 1
ATOM 1076 C CA . CYS A 1 134 ? -11.992 -5.272 17.464 1.00 80.69 134 CYS A CA 1
ATOM 1077 C C . CYS A 1 134 ? -13.210 -4.850 18.307 1.00 80.69 134 CYS A C 1
ATOM 1079 O O . CYS A 1 134 ? -13.010 -4.177 19.313 1.00 80.69 134 CYS A O 1
ATOM 1081 N N . GLY A 1 135 ? -14.442 -5.255 17.971 1.00 68.50 135 GLY A N 1
ATOM 1082 C CA . GLY A 1 135 ? -15.640 -4.909 18.756 1.00 68.50 135 GLY A CA 1
ATOM 1083 C C . GLY A 1 135 ? -15.875 -3.393 18.928 1.00 68.50 135 GLY A C 1
ATOM 1084 O O . GLY A 1 135 ? -15.327 -2.576 18.189 1.00 68.50 135 GLY A O 1
ATOM 1085 N N . ALA A 1 136 ? -16.726 -3.001 19.887 1.00 58.53 136 ALA A N 1
ATOM 1086 C CA . ALA A 1 136 ? -16.927 -1.595 20.268 1.00 58.53 136 ALA A CA 1
ATOM 1087 C C . ALA A 1 136 ? -15.827 -1.136 21.250 1.00 58.53 136 ALA A C 1
ATOM 1089 O O . ALA A 1 136 ? -15.519 -1.852 22.198 1.00 58.53 136 ALA A O 1
ATOM 1090 N N . ALA A 1 137 ? -15.238 0.037 20.997 1.00 56.53 137 ALA A N 1
ATOM 1091 C CA . ALA A 1 137 ? -13.918 0.436 21.497 1.00 56.53 137 ALA A CA 1
ATOM 1092 C C . ALA A 1 137 ? -13.885 1.108 22.889 1.00 56.53 137 ALA A C 1
ATOM 1094 O O . ALA A 1 137 ? -14.697 1.987 23.183 1.00 56.53 137 ALA A O 1
ATOM 1095 N N . ASP A 1 138 ? -12.851 0.777 23.668 1.00 57.59 138 ASP A N 1
ATOM 1096 C CA . ASP A 1 138 ? -12.267 1.547 24.777 1.00 57.59 138 ASP A CA 1
ATOM 1097 C C . ASP A 1 138 ? -10.837 2.044 24.422 1.00 57.59 138 ASP A C 1
ATOM 1099 O O . ASP A 1 138 ? -10.387 1.931 23.284 1.00 57.59 138 ASP A O 1
ATOM 1103 N N . LEU A 1 139 ? -10.097 2.640 25.362 1.00 53.97 139 LEU A N 1
ATOM 1104 C CA . LEU A 1 139 ? -8.773 3.228 25.094 1.00 53.97 139 LEU A CA 1
ATOM 1105 C C . LEU A 1 139 ? -7.670 2.186 24.784 1.00 53.97 139 LEU A C 1
ATOM 1107 O O . LEU A 1 139 ? -6.749 2.488 24.024 1.00 53.97 139 LEU A O 1
ATOM 1111 N N . ASP A 1 140 ? -7.791 0.954 25.295 1.00 66.50 140 ASP A N 1
ATOM 1112 C CA . ASP A 1 140 ? -6.891 -0.178 24.988 1.00 66.50 140 ASP A CA 1
ATOM 1113 C C . ASP A 1 140 ? -7.071 -0.675 23.536 1.00 66.50 140 ASP A C 1
ATOM 1115 O O . ASP A 1 140 ? -6.252 -1.394 22.956 1.00 66.50 140 ASP A O 1
ATOM 1119 N N . THR A 1 141 ? -8.139 -0.209 22.887 1.00 75.50 141 THR A N 1
ATOM 1120 C CA . THR A 1 141 ? -8.539 -0.651 21.557 1.00 75.50 141 THR A CA 1
ATOM 1121 C C . THR A 1 141 ? -7.613 -0.161 20.445 1.00 75.50 141 THR A C 1
ATOM 1123 O O . THR A 1 141 ? -7.518 -0.840 19.430 1.00 75.50 141 THR A O 1
ATOM 1126 N N . VAL A 1 142 ? -6.889 0.960 20.577 1.00 81.12 142 VAL A N 1
ATOM 1127 C CA . VAL A 1 142 ? -6.049 1.474 19.466 1.00 81.12 142 VAL A CA 1
ATOM 1128 C C . VAL A 1 142 ? -4.786 0.636 19.263 1.00 81.12 142 VAL A C 1
ATOM 1130 O O . VAL A 1 142 ? -4.466 0.285 18.126 1.00 81.12 142 VAL A O 1
ATOM 1133 N N . THR A 1 143 ? -4.094 0.270 20.344 1.00 84.38 143 THR A N 1
ATOM 1134 C CA . THR A 1 143 ? -2.922 -0.619 20.281 1.00 84.38 143 THR A CA 1
ATOM 1135 C C . THR A 1 143 ? -3.336 -2.006 19.804 1.00 84.38 143 THR A C 1
ATOM 1137 O O . THR A 1 143 ? -2.754 -2.529 18.855 1.00 84.38 143 THR A O 1
ATOM 1140 N N . LYS A 1 144 ? -4.420 -2.550 20.367 1.00 86.31 144 LYS A N 1
ATOM 1141 C CA . LYS A 1 144 ? -4.978 -3.835 19.942 1.00 86.31 144 LYS A CA 1
ATOM 1142 C C . LYS A 1 144 ? -5.423 -3.820 18.477 1.00 86.31 144 LYS A C 1
ATOM 1144 O O . LYS A 1 144 ? -5.139 -4.755 17.735 1.00 86.31 144 LYS A O 1
ATOM 1149 N N . ALA A 1 145 ? -6.072 -2.748 18.024 1.00 88.44 145 ALA A N 1
ATOM 1150 C CA . ALA A 1 145 ? -6.471 -2.594 16.627 1.00 88.44 145 ALA A CA 1
ATOM 1151 C C . ALA A 1 145 ? -5.260 -2.518 15.695 1.00 88.44 145 ALA A C 1
ATOM 1153 O O . ALA A 1 145 ? -5.290 -3.113 14.619 1.00 88.44 145 ALA A O 1
ATOM 1154 N N . LYS A 1 146 ? -4.180 -1.841 16.106 1.00 90.75 146 LYS A N 1
ATOM 1155 C CA . LYS A 1 146 ? -2.924 -1.833 15.350 1.00 90.75 146 LYS A CA 1
ATOM 1156 C C . LYS A 1 146 ? -2.383 -3.253 15.184 1.00 90.75 146 LYS A C 1
ATOM 1158 O O . LYS A 1 146 ? -2.115 -3.658 14.057 1.00 90.75 146 LYS A O 1
ATOM 1163 N N . GLU A 1 147 ? -2.266 -4.008 16.274 1.00 91.38 147 GLU A N 1
ATOM 1164 C CA . GLU A 1 147 ? -1.755 -5.387 16.256 1.00 91.38 147 GLU A CA 1
ATOM 1165 C C . GLU A 1 147 ? -2.614 -6.315 15.388 1.00 91.38 147 GLU A C 1
ATOM 1167 O O . GLU A 1 147 ? -2.082 -7.079 14.582 1.00 91.38 147 GLU A O 1
ATOM 1172 N N . VAL A 1 148 ? -3.944 -6.208 15.492 1.00 93.44 148 VAL A N 1
ATOM 1173 C CA . VAL A 1 148 ? -4.888 -6.972 14.661 1.00 93.44 148 VAL A CA 1
ATOM 1174 C C . VAL A 1 148 ? -4.698 -6.643 13.181 1.00 93.44 148 VAL A C 1
ATOM 1176 O O . VAL A 1 148 ? -4.584 -7.553 12.360 1.00 93.44 148 VAL A O 1
ATOM 1179 N N . VAL A 1 149 ? -4.614 -5.360 12.820 1.00 94.44 149 VAL A N 1
ATOM 1180 C CA . VAL A 1 149 ? -4.428 -4.946 11.422 1.00 94.44 149 VAL A CA 1
ATOM 1181 C C . VAL A 1 149 ? -3.071 -5.407 10.882 1.00 94.44 149 VAL A C 1
ATOM 1183 O O . VAL A 1 149 ? -3.012 -5.939 9.774 1.00 94.44 149 VAL A O 1
ATOM 1186 N N . GLU A 1 150 ? -1.988 -5.254 11.650 1.00 94.75 150 GLU A N 1
ATOM 1187 C CA . GLU A 1 150 ? -0.655 -5.730 11.257 1.00 94.75 150 GLU A CA 1
ATOM 1188 C C . GLU A 1 150 ? -0.652 -7.247 11.032 1.00 94.75 150 GLU A C 1
ATOM 1190 O O . GLU A 1 150 ? -0.192 -7.710 9.985 1.00 94.75 150 GLU A O 1
ATOM 1195 N N . ARG A 1 151 ? -1.233 -8.019 11.960 1.00 95.31 151 ARG A N 1
ATOM 1196 C CA . ARG A 1 151 ? -1.371 -9.477 11.843 1.00 95.31 151 ARG A CA 1
ATOM 1197 C C . ARG A 1 151 ? -2.143 -9.878 10.586 1.00 95.31 151 ARG A C 1
ATOM 1199 O O . ARG A 1 151 ? -1.654 -10.701 9.817 1.00 95.31 151 ARG A O 1
ATOM 1206 N N . LEU A 1 152 ? -3.302 -9.269 10.335 1.00 96.00 152 LEU A N 1
ATOM 1207 C CA . LEU A 1 152 ? -4.151 -9.595 9.181 1.00 96.00 152 LEU A CA 1
ATOM 1208 C C . LEU A 1 152 ? -3.482 -9.292 7.831 1.00 96.00 152 LEU A C 1
ATOM 1210 O O . LEU A 1 152 ? -3.774 -9.966 6.835 1.00 96.00 152 LEU A O 1
ATOM 1214 N N . PHE A 1 153 ? -2.599 -8.290 7.775 1.00 96.19 153 PHE A N 1
ATOM 1215 C CA . PHE A 1 153 ? -1.761 -8.038 6.602 1.00 96.19 153 PHE A CA 1
ATOM 1216 C C . PHE A 1 153 ? -0.652 -9.088 6.463 1.00 96.19 153 PHE A C 1
ATOM 1218 O O . PHE A 1 153 ? -0.452 -9.610 5.364 1.00 96.19 153 PHE A O 1
ATOM 1225 N N . MET A 1 154 ? 0.028 -9.449 7.553 1.00 94.81 154 MET A N 1
ATOM 1226 C CA . MET A 1 154 ? 1.080 -10.474 7.534 1.00 94.81 154 MET A CA 1
ATOM 1227 C C . MET A 1 154 ? 0.551 -11.856 7.130 1.00 94.81 154 MET A C 1
ATOM 1229 O O . MET A 1 154 ? 1.174 -12.532 6.315 1.00 94.81 154 MET A O 1
ATOM 1233 N N . GLU A 1 155 ? -0.636 -12.248 7.600 1.00 95.62 155 GLU A N 1
ATOM 1234 C CA . GLU A 1 155 ? -1.310 -13.499 7.207 1.00 95.62 155 GLU A CA 1
ATOM 1235 C C . GLU A 1 155 ? -1.638 -13.564 5.709 1.00 95.62 155 GLU A C 1
ATOM 1237 O O . GLU A 1 155 ? -1.715 -14.645 5.127 1.00 95.62 155 GLU A O 1
ATOM 1242 N N . ARG A 1 156 ? -1.790 -12.405 5.059 1.00 93.94 156 ARG A N 1
ATOM 1243 C CA . ARG A 1 156 ? -1.983 -12.284 3.605 1.00 93.94 156 ARG A CA 1
ATOM 1244 C C . ARG A 1 156 ? -0.667 -12.136 2.832 1.00 93.94 156 ARG A C 1
ATOM 1246 O O . ARG A 1 156 ? -0.697 -11.901 1.626 1.00 93.94 156 ARG A O 1
ATOM 1253 N N . GLY A 1 157 ? 0.475 -12.274 3.505 1.00 94.19 157 GLY A N 1
ATOM 1254 C CA . GLY A 1 157 ? 1.809 -12.220 2.906 1.00 94.19 157 GLY A CA 1
ATOM 1255 C C . GLY A 1 157 ? 2.378 -10.811 2.724 1.00 94.19 157 GLY A C 1
ATOM 1256 O O . GLY A 1 157 ? 3.377 -10.652 2.024 1.00 94.19 157 GLY A O 1
ATOM 1257 N N . PHE A 1 158 ? 1.776 -9.783 3.331 1.00 94.88 158 PHE A N 1
ATOM 1258 C CA . PHE A 1 158 ? 2.332 -8.430 3.298 1.00 94.88 158 PHE A CA 1
ATOM 1259 C C . PHE A 1 158 ? 3.375 -8.226 4.394 1.00 94.88 158 PHE A C 1
ATOM 1261 O O . PHE A 1 158 ? 3.279 -8.775 5.488 1.00 94.88 158 PHE A O 1
ATOM 1268 N N . SER A 1 159 ? 4.361 -7.378 4.111 1.00 93.81 159 SER A N 1
ATOM 1269 C CA . SER A 1 159 ? 5.370 -6.974 5.088 1.00 93.81 159 SER A CA 1
ATOM 1270 C C . SER A 1 159 ? 5.055 -5.586 5.632 1.00 93.81 159 SER A C 1
ATOM 1272 O O . SER A 1 159 ? 4.975 -4.618 4.877 1.00 93.81 159 SER A O 1
ATOM 1274 N N . VAL A 1 160 ? 4.907 -5.473 6.948 1.00 92.19 160 VAL A N 1
ATOM 1275 C CA . VAL A 1 160 ? 4.786 -4.183 7.638 1.00 92.19 160 VAL A CA 1
ATOM 1276 C C . VAL A 1 160 ? 6.179 -3.580 7.811 1.00 92.19 160 VAL A C 1
ATOM 1278 O O . VAL A 1 160 ? 7.097 -4.274 8.236 1.00 92.19 160 VAL A O 1
ATOM 1281 N N . ALA A 1 161 ? 6.352 -2.295 7.493 1.00 91.56 161 ALA A N 1
ATOM 1282 C CA . ALA A 1 161 ? 7.585 -1.549 7.726 1.00 91.56 161 ALA A CA 1
ATOM 1283 C C . ALA A 1 161 ? 7.578 -0.965 9.153 1.00 91.56 161 ALA A C 1
ATOM 1285 O O . ALA A 1 161 ? 6.959 0.083 9.381 1.00 91.56 161 ALA A O 1
ATOM 1286 N N . PRO A 1 162 ? 8.281 -1.568 10.133 1.00 84.81 162 PRO A N 1
ATOM 1287 C CA . PRO A 1 162 ? 8.127 -1.170 11.534 1.00 84.81 162 PRO A CA 1
ATOM 1288 C C . PRO A 1 162 ? 8.657 0.247 11.772 1.00 84.81 162 PRO A C 1
ATOM 1290 O O . PRO A 1 162 ? 8.023 1.054 12.436 1.00 84.81 162 PRO A O 1
ATOM 1293 N N . HIS A 1 163 ? 9.770 0.592 11.117 1.00 84.12 163 HIS A N 1
ATOM 1294 C CA . HIS A 1 163 ? 10.442 1.892 11.207 1.00 84.12 163 HIS A CA 1
ATOM 1295 C C . HIS A 1 163 ? 9.654 3.067 10.593 1.00 84.12 163 HIS A C 1
ATOM 1297 O O . HIS A 1 163 ? 10.037 4.222 10.767 1.00 84.12 163 HIS A O 1
ATOM 1303 N N . LYS A 1 164 ? 8.574 2.790 9.854 1.00 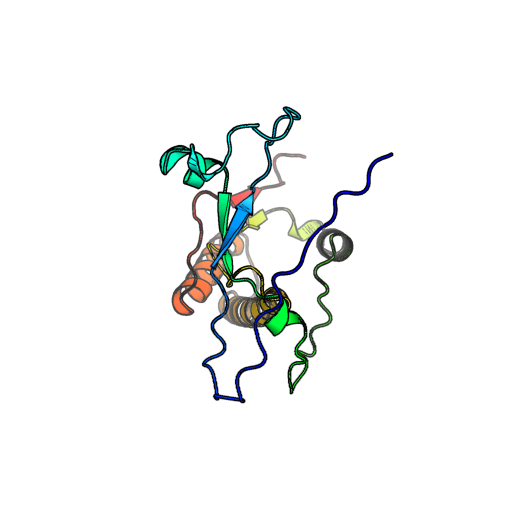82.56 164 LYS A N 1
ATOM 1304 C CA . LYS A 1 164 ? 7.675 3.800 9.267 1.00 82.56 164 LYS A CA 1
ATOM 1305 C C . LYS A 1 164 ? 6.280 3.785 9.886 1.00 82.56 164 LYS A C 1
ATOM 1307 O O . LYS A 1 164 ? 5.483 4.684 9.603 1.00 82.56 164 LYS A O 1
ATOM 1312 N N . SER A 1 165 ? 5.994 2.774 10.699 1.00 82.69 165 SER A N 1
ATOM 1313 C CA . SER A 1 165 ? 4.730 2.633 11.404 1.00 82.69 165 SER A CA 1
ATOM 1314 C C . SER A 1 165 ? 4.801 3.417 12.713 1.00 82.69 165 SER A C 1
ATOM 1316 O O . SER A 1 165 ? 5.843 3.466 13.363 1.00 82.69 165 SER A O 1
ATOM 1318 N N . GLN A 1 166 ? 3.721 4.107 13.064 1.00 83.56 166 GLN A N 1
ATOM 1319 C CA . GLN A 1 166 ? 3.709 5.076 14.162 1.00 83.56 166 GLN A CA 1
ATOM 1320 C C . GLN A 1 166 ? 2.432 4.932 14.980 1.00 83.56 166 GLN A C 1
ATOM 1322 O O . GLN A 1 166 ? 1.352 4.763 14.414 1.00 83.56 166 GLN A O 1
ATOM 1327 N N . LEU A 1 167 ? 2.567 5.044 16.299 1.00 82.62 167 LEU A N 1
ATOM 1328 C CA . LEU A 1 167 ? 1.462 5.333 17.205 1.00 82.62 167 LEU A CA 1
ATOM 1329 C C . LEU A 1 167 ? 1.463 6.845 17.450 1.00 82.62 167 LEU A C 1
ATOM 1331 O O . LEU A 1 167 ? 2.521 7.427 17.688 1.00 82.62 167 LEU A O 1
ATOM 1335 N N . GLY A 1 168 ? 0.305 7.479 17.332 1.00 78.75 168 GLY A N 1
ATOM 1336 C CA . GLY A 1 168 ? 0.141 8.913 17.500 1.00 78.75 168 GLY A CA 1
ATOM 1337 C C . GLY A 1 168 ? -0.833 9.245 18.620 1.00 78.75 168 GLY A C 1
ATOM 1338 O O . GLY A 1 168 ? -1.850 8.571 18.787 1.00 78.75 168 GLY A O 1
ATOM 1339 N N . ASP A 1 169 ? -0.505 10.305 19.353 1.00 79.94 169 ASP A N 1
ATOM 1340 C CA . ASP A 1 169 ? -1.329 10.897 20.402 1.00 79.94 169 ASP A CA 1
ATOM 1341 C C . ASP A 1 169 ? -1.435 12.411 20.152 1.00 79.94 169 ASP A C 1
ATOM 1343 O O . ASP A 1 169 ? -0.445 13.141 20.253 1.00 79.94 169 ASP A O 1
ATOM 1347 N N . GLU A 1 170 ? -2.627 12.887 19.780 1.00 72.56 170 GLU A N 1
ATOM 1348 C CA . GLU A 1 170 ? -2.888 14.323 19.593 1.00 72.56 170 GLU A CA 1
ATOM 1349 C C . GLU A 1 170 ? -3.253 15.040 20.903 1.00 72.56 170 GLU A C 1
ATOM 1351 O O . GLU A 1 170 ? -3.332 16.269 20.917 1.00 72.56 170 GLU A O 1
ATOM 1356 N N . SER A 1 171 ? -3.400 14.322 22.026 1.00 62.44 171 SER A N 1
ATOM 1357 C CA . SER A 1 171 ? -3.690 14.922 23.341 1.00 62.44 171 SER A CA 1
ATOM 1358 C C . SER A 1 171 ? -2.626 15.937 23.765 1.00 62.44 171 SER A C 1
ATOM 1360 O O . SER A 1 171 ? -2.939 16.905 24.455 1.00 62.44 171 SER A O 1
ATOM 1362 N N . ALA A 1 172 ? -1.379 15.736 23.328 1.00 53.50 172 ALA A N 1
ATOM 1363 C CA . ALA A 1 172 ? -0.219 16.546 23.693 1.00 53.50 172 ALA A CA 1
ATOM 1364 C C . ALA A 1 172 ? -0.112 17.897 22.953 1.00 53.50 172 ALA A C 1
ATOM 1366 O O . ALA A 1 172 ? 0.832 18.645 23.198 1.00 53.50 172 ALA A O 1
ATOM 1367 N N . ARG A 1 173 ? -1.031 18.209 22.027 1.00 53.47 173 ARG A N 1
ATOM 1368 C CA . ARG A 1 173 ? -1.051 19.485 21.277 1.00 53.47 173 ARG A CA 1
ATOM 1369 C C . ARG A 1 173 ? -2.147 20.454 21.739 1.00 53.47 173 ARG A C 1
ATOM 1371 O O . ARG A 1 173 ? -2.415 21.424 21.031 1.00 53.47 173 ARG A O 1
ATOM 1378 N N . SER A 1 174 ? -2.761 20.173 22.889 1.00 44.28 174 SER A N 1
ATOM 1379 C CA . SER A 1 174 ? -3.816 20.988 23.511 1.00 44.28 174 SER A CA 1
ATOM 1380 C C . SER A 1 174 ? -3.236 21.978 24.511 1.00 44.28 174 SER A C 1
ATOM 1382 O O . SER A 1 174 ? -2.386 21.538 25.316 1.00 44.28 174 SER A O 1
#

Foldseek 3Di:
DDDPDDDDDDDPDDDDDVPDPDFDKDWDFPDDPDPPPDDPDDPVRDDPVRSVVGTDIATQCVVVQVDDDPDDPPDPDDPDPVVVVVVVVPPDPVPPQKAKDWDWPCLDGPDHPCGVVVSVVVVVVLVVVLPVVQDDDDPVSRVVSVVSSCVSCVVVVIDIDPVPMDIDGPPVVD

Sequence (174 aa):
MSARSVMPYVEPRRRRSRTSVINEVVLVDKGCPSGEGPSTIPIYDMTDADIKKRFRVTLDCRRLNCMRLVKKPNCPVTQSQNNAFLTLREWPGHLRKFYFKIDLSDAFSSGYKYSPILFSRVVSEVLEAARQECGAADLDTVTKAKEVVERLFMERGFSVAPHKSQLGDESARS

pLDDT: mean 75.49, std 16.96, range [30.86, 96.19]